Protein AF-A0AA35TD10-F1 (afdb_monomer)

Structure (mmCIF, N/CA/C/O backbone):
data_AF-A0AA35TD10-F1
#
_entry.id   AF-A0AA35TD10-F1
#
loop_
_atom_site.group_PDB
_atom_site.id
_atom_site.type_symbol
_atom_site.label_atom_id
_atom_site.label_alt_id
_atom_site.label_comp_id
_atom_site.label_asym_id
_atom_site.label_entity_id
_atom_site.label_seq_id
_atom_site.pdbx_PDB_ins_code
_atom_site.Cartn_x
_atom_site.Cartn_y
_atom_site.Cartn_z
_atom_site.occupancy
_atom_site.B_iso_or_equiv
_atom_site.auth_seq_id
_atom_site.auth_comp_id
_atom_site.auth_asym_id
_atom_site.auth_atom_id
_atom_site.pdbx_PDB_model_num
ATOM 1 N N . MET A 1 1 ? -29.498 -46.606 -16.567 1.00 40.66 1 MET A N 1
ATOM 2 C CA . MET A 1 1 ? -28.210 -46.171 -17.141 1.00 40.66 1 MET A CA 1
ATOM 3 C C . MET A 1 1 ? -27.546 -45.311 -16.083 1.00 40.66 1 MET A C 1
ATOM 5 O O . MET A 1 1 ? -28.081 -44.257 -15.775 1.00 40.66 1 MET A O 1
ATOM 9 N N . ALA A 1 2 ? -26.520 -45.832 -15.409 1.00 43.84 2 ALA A N 1
ATOM 10 C CA . ALA A 1 2 ? -25.786 -45.079 -14.397 1.00 43.84 2 ALA A CA 1
ATOM 11 C C . ALA A 1 2 ? -24.766 -44.193 -15.118 1.00 43.84 2 ALA A C 1
ATOM 13 O O . ALA A 1 2 ? -23.972 -44.709 -15.904 1.00 43.8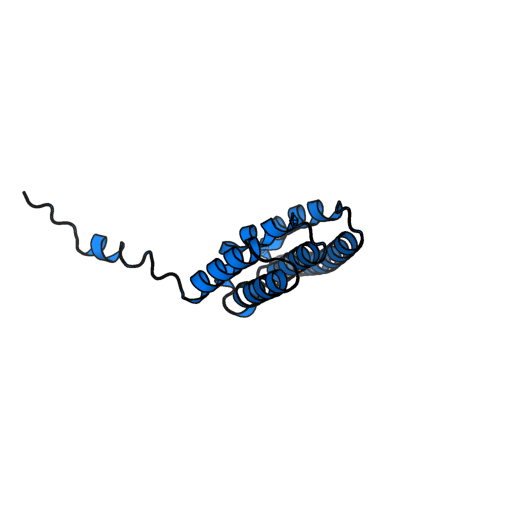4 2 ALA A O 1
ATOM 14 N N . ASN A 1 3 ? -24.824 -42.881 -14.892 1.00 47.09 3 ASN A N 1
ATOM 15 C CA . ASN A 1 3 ? -23.811 -41.959 -15.389 1.00 47.09 3 ASN A CA 1
ATOM 16 C C . ASN A 1 3 ? -22.500 -42.255 -14.660 1.00 47.09 3 ASN A C 1
ATOM 18 O O . ASN A 1 3 ? -22.377 -42.011 -13.461 1.00 47.09 3 ASN A O 1
ATOM 22 N N . PHE A 1 4 ? -21.550 -42.830 -15.389 1.00 57.06 4 PHE A N 1
ATOM 23 C CA . PHE A 1 4 ? -20.179 -43.003 -14.941 1.00 57.06 4 PHE A CA 1
ATOM 24 C C . PHE A 1 4 ? -19.479 -41.653 -15.106 1.00 57.06 4 PHE A C 1
ATOM 26 O O . PHE A 1 4 ? -19.061 -41.300 -16.206 1.00 57.06 4 PHE A O 1
ATOM 33 N N . VAL A 1 5 ? -19.445 -40.870 -14.029 1.00 61.25 5 VAL A N 1
ATOM 34 C CA . VAL A 1 5 ? -18.632 -39.653 -13.959 1.00 61.25 5 VAL A CA 1
ATOM 35 C C . VAL A 1 5 ? -17.167 -40.100 -13.830 1.00 61.25 5 VAL A C 1
ATOM 37 O O . VAL A 1 5 ? -16.871 -40.887 -12.926 1.00 61.25 5 VAL A O 1
ATOM 40 N N . PRO A 1 6 ? -16.260 -39.694 -14.736 1.00 63.25 6 PRO A N 1
ATOM 41 C CA . PRO A 1 6 ? -14.850 -40.071 -14.679 1.00 63.25 6 PRO A CA 1
ATOM 42 C C . PRO A 1 6 ? -14.193 -39.590 -13.377 1.00 63.25 6 PRO A C 1
ATOM 44 O O . PRO A 1 6 ? -14.401 -38.452 -12.965 1.00 63.25 6 PRO A O 1
ATOM 47 N N . LEU A 1 7 ? -13.340 -40.421 -12.760 1.00 57.03 7 LEU A N 1
ATOM 48 C CA . LEU A 1 7 ? -12.577 -40.052 -11.551 1.00 57.03 7 LEU A CA 1
ATOM 49 C C . LEU A 1 7 ? -11.735 -38.770 -11.717 1.00 57.03 7 LEU A C 1
ATOM 51 O O . LEU A 1 7 ? -11.409 -38.132 -10.722 1.00 57.03 7 LEU A O 1
ATOM 55 N N . SER A 1 8 ? -11.414 -38.372 -12.950 1.00 57.66 8 SER A N 1
ATOM 56 C CA . SER A 1 8 ? -10.705 -37.124 -13.244 1.00 57.66 8 SER A CA 1
ATOM 57 C C . SER A 1 8 ? -11.524 -35.872 -12.911 1.00 57.66 8 SER A C 1
ATOM 59 O O . SER A 1 8 ? -10.957 -34.901 -12.429 1.00 57.66 8 SER A O 1
ATOM 61 N N . GLU A 1 9 ? -12.853 -35.902 -13.068 1.00 53.97 9 GLU A N 1
ATOM 62 C CA . GLU A 1 9 ? -13.727 -34.768 -12.710 1.00 53.97 9 GLU A CA 1
ATOM 63 C C . GLU A 1 9 ? -13.999 -34.693 -11.198 1.00 53.97 9 GLU A C 1
ATOM 65 O O . GLU A 1 9 ? -14.377 -33.644 -10.684 1.00 53.97 9 GLU A O 1
ATOM 70 N N . GLN A 1 10 ? -13.786 -35.790 -10.463 1.00 51.06 10 GLN A N 1
ATOM 71 C CA . GLN A 1 10 ? -13.849 -35.789 -8.997 1.00 51.06 10 GLN A CA 1
ATOM 72 C C . GLN A 1 10 ? -12.541 -35.301 -8.356 1.00 51.06 10 GLN A C 1
ATOM 74 O O . GLN A 1 10 ? -12.580 -34.811 -7.234 1.00 51.06 10 GLN A O 1
ATOM 79 N N . GLN A 1 11 ? -11.405 -35.390 -9.058 1.00 44.47 11 GLN A N 1
ATOM 80 C CA . GLN A 1 11 ? -10.122 -34.860 -8.578 1.00 44.47 11 GLN A CA 1
ATOM 81 C C . GLN A 1 11 ? -9.932 -33.366 -8.875 1.00 44.47 11 GLN A C 1
ATOM 83 O O . GLN A 1 11 ? -9.282 -32.687 -8.090 1.00 44.47 11 GLN A O 1
ATOM 88 N N . GLU A 1 12 ? -10.539 -32.820 -9.934 1.00 43.84 12 GLU A N 1
ATOM 89 C CA . GLU A 1 12 ? -10.448 -31.379 -10.237 1.00 43.84 12 GLU A CA 1
ATOM 90 C C . GLU A 1 12 ? -11.314 -30.497 -9.314 1.00 43.84 12 GLU A C 1
ATOM 92 O O . GLU A 1 12 ? -11.058 -29.302 -9.182 1.00 43.84 12 GLU A O 1
ATOM 97 N N . ALA A 1 13 ? -12.318 -31.065 -8.636 1.00 42.56 13 ALA A N 1
ATOM 98 C CA . ALA A 1 13 ? -13.193 -30.316 -7.729 1.00 42.56 13 ALA A CA 1
ATOM 99 C C . ALA A 1 13 ? -12.637 -30.162 -6.297 1.00 42.56 13 ALA A C 1
ATOM 101 O O . ALA A 1 13 ? -13.068 -29.257 -5.585 1.00 42.56 13 ALA A O 1
ATOM 102 N N . ASP A 1 14 ? -11.686 -31.007 -5.880 1.00 38.50 14 ASP A N 1
ATOM 103 C CA . ASP A 1 14 ? -11.136 -31.008 -4.511 1.00 38.50 14 ASP A CA 1
ATOM 104 C C . ASP A 1 14 ? -9.855 -30.158 -4.361 1.00 38.50 14 ASP A C 1
ATOM 106 O O . ASP A 1 14 ? -9.494 -29.778 -3.249 1.00 38.50 14 ASP A O 1
ATOM 110 N N . GLU A 1 15 ? -9.194 -29.770 -5.459 1.00 40.03 15 GLU A N 1
ATOM 111 C CA . GLU A 1 15 ? -8.041 -28.847 -5.426 1.00 40.03 15 GLU A CA 1
ATOM 112 C C . GLU A 1 15 ? -8.442 -27.358 -5.374 1.00 40.03 15 GLU A C 1
ATOM 114 O O . GLU A 1 15 ? -7.602 -26.488 -5.143 1.00 40.03 15 GLU A O 1
ATOM 119 N N . ALA A 1 16 ? -9.728 -27.033 -5.535 1.00 45.28 16 ALA A N 1
ATOM 120 C CA . ALA A 1 16 ? -10.194 -25.652 -5.683 1.00 45.28 16 ALA A CA 1
ATOM 121 C C . ALA A 1 16 ? -10.366 -24.862 -4.367 1.00 45.28 16 ALA A C 1
ATOM 123 O O . ALA A 1 16 ? -10.688 -23.675 -4.422 1.00 45.28 16 ALA A O 1
ATOM 124 N N . THR A 1 17 ? -10.148 -25.452 -3.183 1.00 44.38 17 THR A N 1
ATOM 125 C CA . THR A 1 17 ? -10.391 -24.740 -1.906 1.00 44.38 17 THR A CA 1
ATOM 126 C C . THR A 1 17 ? -9.468 -25.101 -0.739 1.00 44.38 17 THR A C 1
ATOM 128 O O . THR A 1 17 ? -9.843 -24.894 0.413 1.00 44.38 17 THR A O 1
ATOM 131 N N . GLU A 1 18 ? -8.226 -25.532 -0.963 1.00 44.50 18 GLU A N 1
ATOM 132 C CA . GLU A 1 18 ? -7.210 -25.401 0.095 1.00 44.50 18 GLU A CA 1
ATOM 133 C C . GLU A 1 18 ? -6.533 -24.031 -0.037 1.00 44.50 18 GLU A C 1
ATOM 135 O O . GLU A 1 18 ? -5.390 -23.892 -0.469 1.00 44.50 18 GLU A O 1
ATOM 140 N N . SER A 1 19 ? -7.275 -22.958 0.274 1.00 56.88 19 SER A N 1
ATOM 141 C CA . SER A 1 19 ? -6.677 -21.621 0.286 1.00 56.88 19 SER A CA 1
ATOM 142 C C . SER A 1 19 ? -5.534 -21.634 1.303 1.00 56.88 19 SER A C 1
ATOM 144 O O . SER A 1 19 ? -5.785 -21.904 2.484 1.00 56.88 19 SER A O 1
ATOM 146 N N . LYS A 1 20 ? -4.303 -21.343 0.860 1.00 76.75 20 LYS A N 1
ATOM 147 C CA . LYS A 1 20 ? -3.109 -21.302 1.717 1.00 76.75 20 LYS A CA 1
ATOM 148 C C . LYS A 1 20 ? -3.439 -20.597 3.048 1.00 76.75 20 LYS A C 1
ATOM 150 O O . LYS A 1 20 ? -4.121 -19.565 3.036 1.00 76.75 20 LYS A O 1
ATOM 155 N N . PRO A 1 21 ? -2.927 -21.069 4.199 1.00 89.69 21 PRO A N 1
ATOM 156 C CA . PRO A 1 21 ? -3.227 -20.467 5.505 1.00 89.69 21 PRO A CA 1
ATOM 157 C C . PRO A 1 21 ? -2.886 -18.967 5.558 1.00 89.69 21 PRO A C 1
ATOM 159 O O . PRO A 1 21 ? -3.539 -18.195 6.261 1.00 89.69 21 PRO A O 1
ATOM 162 N N . THR A 1 22 ? -1.899 -18.530 4.768 1.00 92.38 22 THR A N 1
ATOM 163 C CA . THR A 1 22 ? -1.540 -17.117 4.591 1.00 92.38 22 THR A CA 1
ATOM 164 C C . THR A 1 22 ? -2.667 -16.302 3.947 1.00 92.38 22 THR A C 1
ATOM 166 O O . THR A 1 22 ? -2.988 -15.228 4.450 1.00 92.38 22 THR A O 1
ATOM 169 N N . THR A 1 23 ? -3.318 -16.814 2.899 1.00 95.50 23 THR A N 1
ATOM 170 C CA . THR A 1 23 ? -4.434 -16.153 2.201 1.00 95.50 23 THR A CA 1
ATOM 171 C C . THR A 1 23 ? -5.605 -15.905 3.150 1.00 95.50 23 THR A C 1
ATOM 173 O O . THR A 1 23 ? -6.086 -14.778 3.262 1.00 95.50 23 THR A O 1
ATOM 176 N N . GLN A 1 24 ? -6.011 -16.924 3.918 1.00 95.31 24 GLN A N 1
ATOM 177 C CA . GLN A 1 24 ? -7.071 -16.778 4.926 1.00 95.31 24 GLN A CA 1
ATOM 178 C C . GLN A 1 24 ? -6.700 -15.741 5.985 1.00 95.31 24 GLN A C 1
ATOM 180 O O . GLN A 1 24 ? -7.542 -14.948 6.417 1.00 95.31 24 GLN A O 1
ATOM 185 N N . LYS A 1 25 ? -5.424 -15.713 6.390 1.00 96.62 25 LYS A N 1
ATOM 186 C CA . LYS A 1 25 ? -4.946 -14.740 7.366 1.00 96.62 25 LYS A CA 1
ATOM 187 C C . LYS A 1 25 ? -5.035 -13.312 6.828 1.00 96.62 25 LYS A C 1
ATOM 189 O O . LYS A 1 25 ? -5.531 -12.452 7.555 1.00 96.62 25 LYS A O 1
ATOM 194 N N . VAL A 1 26 ? -4.631 -13.064 5.581 1.00 97.25 26 VAL A N 1
ATOM 195 C CA . VAL A 1 26 ? -4.757 -11.744 4.936 1.00 97.25 26 VAL A CA 1
ATOM 196 C C . VAL A 1 26 ? -6.220 -11.299 4.883 1.00 97.25 26 VAL A C 1
ATOM 198 O O . VAL A 1 26 ? -6.530 -10.198 5.333 1.00 97.25 26 VAL A O 1
ATOM 201 N N . ILE A 1 27 ? -7.130 -12.180 4.454 1.00 97.25 27 ILE A N 1
ATOM 202 C CA . ILE A 1 27 ? -8.576 -11.898 4.416 1.00 97.25 27 ILE A CA 1
ATOM 203 C C . ILE A 1 27 ? -9.100 -11.525 5.808 1.00 97.25 27 ILE A C 1
ATOM 205 O O . ILE A 1 27 ? -9.804 -10.528 5.964 1.00 97.25 27 ILE A O 1
ATOM 209 N N . SER A 1 28 ? -8.737 -12.296 6.840 1.00 97.31 28 SER A N 1
ATOM 210 C CA . SER A 1 28 ? -9.179 -12.017 8.212 1.00 97.31 28 SER A CA 1
ATOM 211 C C . SER A 1 28 ? -8.714 -10.645 8.708 1.00 97.31 28 SER A C 1
ATOM 213 O O . SER A 1 28 ? -9.506 -9.914 9.297 1.00 97.31 28 SER A O 1
ATOM 215 N N . LEU A 1 29 ? -7.466 -10.267 8.409 1.00 97.88 29 LEU A N 1
ATOM 216 C CA . LEU A 1 29 ? -6.884 -8.990 8.818 1.00 97.88 29 LEU A CA 1
ATOM 217 C C . LEU A 1 29 ? -7.506 -7.809 8.070 1.00 97.88 29 LEU A C 1
ATOM 219 O O . LEU A 1 29 ? -7.737 -6.765 8.674 1.00 97.88 29 LEU A O 1
ATOM 223 N N . LEU A 1 30 ? -7.794 -7.958 6.774 1.00 97.69 30 LEU A N 1
ATOM 224 C CA . LEU A 1 30 ? -8.471 -6.924 5.988 1.00 97.69 30 LEU A CA 1
ATOM 225 C C . LEU A 1 30 ? -9.893 -6.684 6.503 1.00 97.69 30 LEU A C 1
ATOM 227 O O . LEU A 1 30 ? -10.286 -5.535 6.700 1.00 97.69 30 LEU A O 1
ATOM 231 N N . ASN A 1 31 ? -10.632 -7.754 6.800 1.00 97.06 31 ASN A N 1
ATOM 232 C CA . ASN A 1 31 ? -11.964 -7.655 7.395 1.00 97.06 31 ASN A CA 1
ATOM 233 C C . ASN A 1 31 ? -11.920 -7.005 8.786 1.00 97.06 31 ASN A C 1
ATOM 235 O O . ASN A 1 31 ? -12.736 -6.138 9.090 1.00 97.06 31 ASN A O 1
ATOM 239 N N . GLU A 1 32 ? -10.943 -7.372 9.619 1.00 96.75 32 GLU A N 1
ATOM 240 C CA . GLU A 1 32 ? -10.727 -6.742 10.924 1.00 96.75 32 GLU A CA 1
ATOM 241 C C . GLU A 1 32 ? -10.392 -5.247 10.779 1.00 96.75 32 GLU A C 1
ATOM 243 O O . GLU A 1 32 ? -10.979 -4.409 11.464 1.00 96.75 32 GLU A O 1
ATOM 248 N N . ALA A 1 33 ? -9.535 -4.882 9.821 1.00 96.94 33 ALA A N 1
ATOM 249 C CA . ALA A 1 33 ? -9.165 -3.496 9.541 1.00 96.94 33 ALA A CA 1
ATOM 250 C C . ALA A 1 33 ? -10.347 -2.628 9.072 1.00 96.94 33 ALA A C 1
ATOM 252 O O 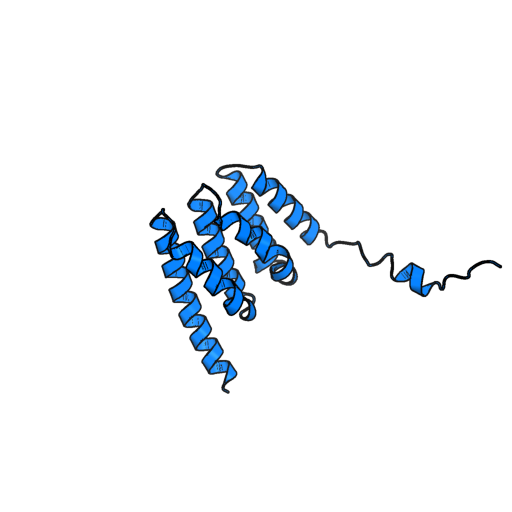. ALA A 1 33 ? -10.355 -1.423 9.328 1.00 96.94 33 ALA A O 1
ATOM 253 N N . GLN A 1 34 ? -11.351 -3.205 8.406 1.00 95.19 34 GLN A N 1
ATOM 254 C CA . GLN A 1 34 ? -12.573 -2.480 8.031 1.00 95.19 34 GLN A CA 1
ATOM 255 C C . GLN A 1 34 ? -13.428 -2.114 9.256 1.00 95.19 34 GLN A C 1
ATOM 257 O O . GLN A 1 34 ? -14.056 -1.055 9.276 1.00 95.19 34 GLN A O 1
ATOM 262 N N . LEU A 1 35 ? -13.431 -2.963 10.288 1.00 93.81 35 LEU A N 1
ATOM 263 C CA . LEU A 1 35 ? -14.252 -2.796 11.493 1.00 93.81 35 LEU A CA 1
ATOM 264 C C . LEU A 1 35 ? -13.552 -1.984 12.590 1.00 93.81 35 LEU A C 1
ATOM 266 O O . LEU A 1 35 ? -14.204 -1.277 13.360 1.00 93.81 35 LEU A O 1
ATOM 270 N N . GLU A 1 36 ? -12.229 -2.087 12.677 1.00 93.44 36 GLU A N 1
ATOM 271 C CA . GLU A 1 36 ? -11.434 -1.444 13.718 1.00 93.44 36 GLU A CA 1
ATOM 272 C C . GLU A 1 36 ? -11.154 0.042 13.432 1.00 93.44 36 GLU A C 1
ATOM 274 O O . GLU A 1 36 ? -11.320 0.555 12.325 1.00 93.44 36 GLU A O 1
ATOM 279 N N . GLN A 1 37 ? -10.703 0.775 14.454 1.00 89.69 37 GLN A N 1
ATOM 280 C CA . GLN A 1 37 ? -10.336 2.193 14.339 1.00 89.69 37 GLN A CA 1
ATOM 281 C C . GLN A 1 37 ? -8.970 2.484 14.966 1.00 89.69 37 GLN A C 1
ATOM 283 O O . GLN A 1 37 ? -8.466 1.739 15.809 1.00 89.69 37 GLN A O 1
ATOM 288 N N . ARG A 1 38 ? -8.390 3.636 14.603 1.00 88.81 38 ARG A N 1
ATOM 289 C CA . ARG A 1 38 ? -7.129 4.151 15.164 1.00 88.81 38 ARG A CA 1
ATOM 290 C C . ARG A 1 38 ? -5.980 3.141 15.006 1.00 88.81 38 ARG A C 1
ATOM 292 O O . ARG A 1 38 ? -5.725 2.690 13.895 1.00 88.81 38 ARG A O 1
ATOM 299 N N . GLN A 1 39 ? -5.275 2.823 16.092 1.00 93.69 39 GLN A N 1
ATOM 300 C CA . GLN A 1 39 ? -4.030 2.056 16.053 1.00 93.69 39 GLN A CA 1
ATOM 301 C C . GLN A 1 39 ? -4.235 0.616 15.579 1.00 93.69 39 GLN A C 1
ATOM 303 O O . GLN A 1 39 ? -3.485 0.155 14.733 1.00 93.69 39 GLN A O 1
ATOM 308 N N . LYS A 1 40 ? -5.294 -0.062 16.031 1.00 95.25 40 LYS A N 1
ATOM 309 C CA . LYS A 1 40 ? -5.548 -1.456 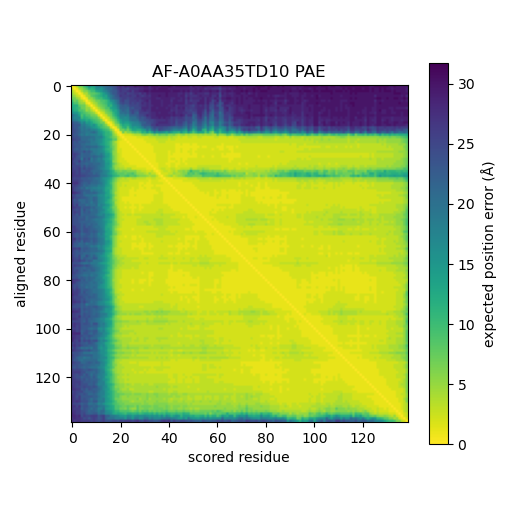15.642 1.00 95.25 40 LYS A CA 1
ATOM 310 C C . LYS A 1 40 ? -5.744 -1.631 14.137 1.00 95.25 40 LYS A C 1
ATOM 312 O O . LYS A 1 40 ? -5.228 -2.584 13.563 1.00 95.25 40 LYS A O 1
ATOM 317 N N . LYS A 1 41 ? -6.444 -0.688 13.489 1.00 97.19 41 LYS A N 1
ATOM 318 C CA . LYS A 1 41 ? -6.578 -0.668 12.024 1.00 97.19 41 LYS A CA 1
ATOM 319 C C . LYS A 1 41 ? -5.201 -0.606 11.363 1.00 97.19 41 LYS A C 1
ATOM 321 O O . LYS A 1 41 ? -4.920 -1.391 10.465 1.00 97.19 41 LYS A O 1
ATOM 326 N N . MET A 1 42 ? -4.335 0.290 11.839 1.00 98.06 42 MET A N 1
ATOM 327 C CA . MET A 1 42 ? -2.965 0.403 11.333 1.00 98.06 42 MET A CA 1
ATOM 328 C C . MET A 1 42 ? -2.178 -0.891 11.550 1.00 98.06 42 MET A C 1
ATOM 330 O O . MET A 1 42 ? -1.522 -1.352 10.623 1.00 98.06 42 MET A O 1
ATOM 334 N N . ASP A 1 43 ? -2.278 -1.507 12.728 1.00 97.94 43 ASP A N 1
ATOM 335 C CA . ASP A 1 43 ? -1.577 -2.756 13.043 1.00 97.94 43 ASP A CA 1
ATOM 336 C C . ASP A 1 43 ? -2.011 -3.900 12.111 1.00 97.94 43 ASP A C 1
ATOM 338 O O . ASP A 1 43 ? -1.169 -4.671 11.645 1.00 97.94 43 ASP A O 1
ATOM 342 N N . CYS A 1 44 ? -3.306 -3.985 11.784 1.00 98.06 44 CYS A N 1
ATOM 343 C CA . CYS A 1 44 ? -3.827 -4.948 10.812 1.00 98.06 44 CYS A CA 1
ATOM 344 C C . CYS A 1 44 ? -3.273 -4.681 9.408 1.00 98.06 44 CYS 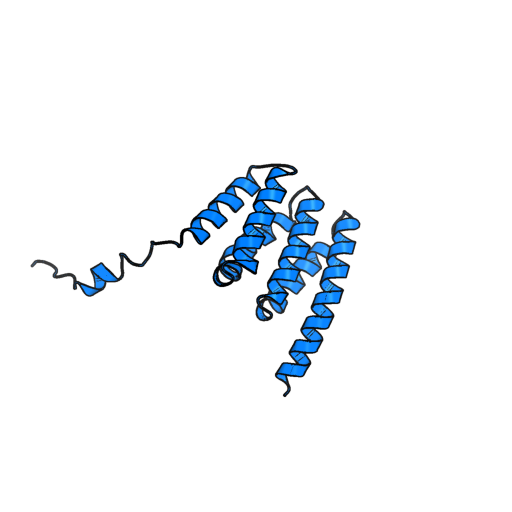A C 1
ATOM 346 O O . CYS A 1 44 ? -2.771 -5.595 8.758 1.00 98.06 44 CYS A O 1
ATOM 348 N N . LEU A 1 45 ? -3.308 -3.425 8.954 1.00 98.25 45 LEU A N 1
ATOM 349 C CA . LEU A 1 45 ? -2.811 -3.030 7.635 1.00 98.25 45 LEU A CA 1
ATOM 350 C C . LEU A 1 45 ? -1.301 -3.275 7.480 1.00 98.25 45 LEU A C 1
ATOM 352 O O . LEU A 1 45 ? -0.859 -3.778 6.448 1.00 98.25 45 LEU A O 1
ATOM 356 N N . TYR A 1 46 ? -0.501 -2.997 8.513 1.00 98.19 46 TYR A N 1
ATOM 357 C CA . TYR A 1 46 ? 0.928 -3.315 8.504 1.00 98.19 46 TYR A CA 1
ATOM 358 C C . TYR A 1 46 ? 1.192 -4.823 8.471 1.00 98.19 46 TYR A C 1
ATOM 360 O O . TYR A 1 46 ? 2.103 -5.253 7.766 1.00 98.19 46 TYR A O 1
ATOM 368 N N . GLN A 1 47 ? 0.388 -5.633 9.168 1.00 97.94 47 GLN A N 1
ATOM 369 C CA . GLN A 1 47 ? 0.483 -7.092 9.066 1.00 97.94 47 GLN A CA 1
ATOM 370 C C . GLN A 1 47 ? 0.105 -7.594 7.671 1.00 97.94 47 GLN A C 1
ATOM 372 O O . GLN A 1 47 ? 0.801 -8.452 7.137 1.00 97.94 47 GLN A O 1
ATOM 377 N N . VAL A 1 48 ? -0.948 -7.046 7.053 1.00 98.25 48 VAL A N 1
ATOM 378 C CA . VAL A 1 48 ? -1.307 -7.374 5.664 1.00 98.25 48 VAL A CA 1
ATOM 379 C C . VAL A 1 48 ? -0.141 -7.062 4.737 1.00 98.25 48 VAL A C 1
ATOM 381 O O . VAL A 1 48 ? 0.281 -7.940 3.991 1.00 98.25 48 VAL A O 1
ATOM 384 N N . LYS A 1 49 ? 0.433 -5.856 4.839 1.00 97.94 49 LYS A N 1
ATOM 385 C CA . LYS A 1 49 ? 1.610 -5.467 4.057 1.00 97.94 49 LYS A CA 1
ATOM 386 C C . LYS A 1 49 ? 2.753 -6.467 4.220 1.00 97.94 49 LYS A C 1
ATOM 388 O O . LYS A 1 49 ? 3.310 -6.898 3.222 1.00 97.94 49 LYS A O 1
ATOM 393 N N . GLU A 1 50 ? 3.102 -6.834 5.450 1.00 97.50 50 GLU A N 1
ATOM 394 C CA . GLU A 1 50 ? 4.180 -7.794 5.707 1.00 97.50 50 GLU A CA 1
ATOM 395 C C . GLU A 1 50 ? 3.922 -9.137 5.008 1.00 97.50 50 GLU A C 1
ATOM 397 O O . GLU A 1 50 ? 4.819 -9.708 4.388 1.00 97.50 50 GLU A O 1
ATOM 402 N N . LEU A 1 51 ? 2.679 -9.623 5.052 1.00 96.94 51 LEU A N 1
ATOM 403 C CA . LEU A 1 51 ? 2.307 -10.884 4.421 1.00 96.94 51 LEU A CA 1
ATOM 404 C C . LEU A 1 51 ? 2.380 -10.817 2.891 1.00 96.94 51 LEU A C 1
ATOM 406 O O . LEU A 1 51 ? 2.965 -11.718 2.299 1.00 96.94 51 LEU A O 1
ATOM 410 N N . VAL A 1 52 ? 1.828 -9.772 2.266 1.00 96.94 52 VAL A N 1
ATOM 411 C CA . VAL A 1 52 ? 1.692 -9.697 0.797 1.00 96.94 52 VAL A CA 1
ATOM 412 C C . VAL A 1 52 ? 2.892 -9.072 0.083 1.00 96.94 52 VAL A C 1
ATOM 414 O O . VAL A 1 52 ? 3.022 -9.236 -1.119 1.00 96.94 52 VAL A O 1
ATOM 417 N N . ILE A 1 53 ? 3.766 -8.344 0.788 1.00 96.38 53 ILE A N 1
ATOM 418 C CA . ILE A 1 53 ? 4.972 -7.730 0.201 1.00 96.38 53 ILE A CA 1
ATOM 419 C C . ILE A 1 53 ? 6.223 -8.554 0.506 1.00 96.38 53 ILE A C 1
ATOM 421 O O . ILE A 1 53 ? 7.060 -8.726 -0.376 1.00 96.38 53 ILE A O 1
ATOM 425 N N . ASN A 1 54 ? 6.368 -9.046 1.743 1.00 93.94 54 ASN A N 1
ATOM 426 C CA . ASN A 1 54 ? 7.621 -9.652 2.203 1.00 93.94 54 ASN A CA 1
ATOM 427 C C . ASN A 1 54 ? 7.546 -11.179 2.311 1.00 93.94 54 ASN A C 1
ATOM 429 O O . ASN A 1 54 ? 8.525 -11.857 2.005 1.00 93.94 54 ASN A O 1
ATOM 433 N N . LYS A 1 55 ? 6.417 -11.733 2.775 1.00 94.62 55 LYS A N 1
ATOM 434 C CA . LYS A 1 55 ? 6.313 -13.169 3.077 1.00 94.62 55 LYS A CA 1
ATOM 435 C C . LYS A 1 55 ? 5.861 -14.021 1.891 1.00 94.62 55 LYS A C 1
ATOM 437 O O . LYS A 1 55 ? 6.455 -15.066 1.652 1.00 94.62 55 LYS A O 1
ATOM 442 N N . ASP A 1 56 ? 4.790 -13.618 1.214 1.00 94.56 56 ASP A N 1
ATOM 443 C CA . ASP A 1 56 ? 4.184 -14.346 0.093 1.00 94.56 56 ASP A CA 1
ATOM 444 C C . ASP A 1 56 ? 3.766 -13.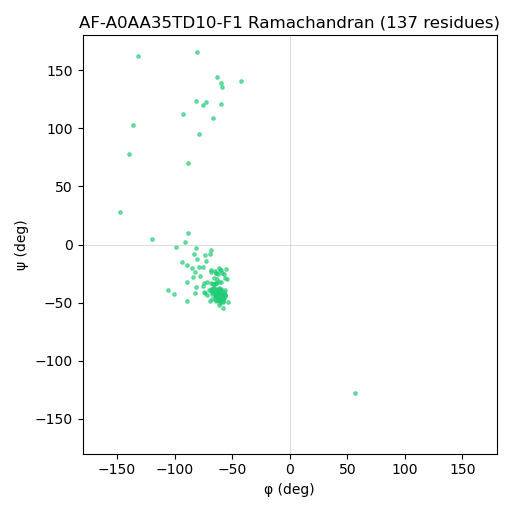341 -1.003 1.00 94.56 56 ASP A C 1
ATOM 446 O O . ASP A 1 56 ? 2.593 -12.959 -1.075 1.00 94.56 56 ASP A O 1
ATOM 450 N N . PRO A 1 57 ? 4.732 -12.846 -1.811 1.00 94.38 57 PRO A N 1
ATOM 451 C CA . PRO A 1 57 ? 4.493 -11.822 -2.834 1.00 94.38 57 PRO A CA 1
ATOM 452 C C . PRO A 1 57 ? 3.480 -12.217 -3.911 1.00 94.38 57 PRO A C 1
ATOM 454 O O . PRO A 1 57 ? 2.863 -11.339 -4.508 1.00 94.38 57 PRO A O 1
ATOM 457 N N . ASP A 1 58 ? 3.251 -13.516 -4.121 1.00 95.00 58 ASP A N 1
ATOM 458 C CA . ASP A 1 58 ? 2.247 -14.027 -5.064 1.00 95.00 58 ASP A CA 1
ATOM 459 C C . ASP A 1 58 ? 0.824 -13.560 -4.704 1.00 95.00 58 ASP A C 1
ATOM 461 O O . ASP A 1 58 ? -0.069 -13.525 -5.549 1.00 95.00 58 ASP A O 1
ATOM 465 N N . LEU A 1 59 ? 0.598 -13.185 -3.439 1.00 95.31 59 LEU A N 1
ATOM 466 C CA . LEU A 1 59 ? -0.680 -12.667 -2.959 1.00 95.31 59 LEU A CA 1
ATOM 467 C C . LEU A 1 59 ? -0.892 -11.182 -3.284 1.00 95.31 59 LEU A C 1
ATOM 469 O O . LEU A 1 59 ? -2.009 -10.692 -3.127 1.00 95.31 59 LEU A O 1
ATOM 473 N N . LEU A 1 60 ? 0.144 -10.451 -3.707 1.00 96.69 60 LEU A N 1
ATOM 474 C CA . LEU A 1 60 ? 0.088 -8.999 -3.873 1.00 96.69 60 LEU A CA 1
ATOM 475 C C . LEU A 1 60 ? -1.010 -8.560 -4.844 1.00 96.69 60 LEU A C 1
ATOM 477 O O . LEU A 1 60 ? -1.861 -7.760 -4.463 1.00 96.69 60 LEU A O 1
ATOM 481 N N . ASP A 1 61 ? -1.019 -9.093 -6.067 1.00 95.44 61 ASP A N 1
ATOM 482 C CA . ASP A 1 61 ? -2.003 -8.696 -7.084 1.00 95.44 61 ASP A CA 1
ATOM 483 C C . ASP A 1 61 ? -3.436 -9.062 -6.665 1.00 95.44 61 ASP A C 1
ATOM 485 O O . ASP A 1 61 ? -4.370 -8.300 -6.907 1.00 95.44 61 ASP A O 1
ATOM 489 N N . SER A 1 62 ? -3.590 -10.174 -5.933 1.00 95.94 62 SER A N 1
ATOM 490 C CA . SER A 1 62 ? -4.887 -10.653 -5.435 1.00 95.94 62 SER A CA 1
ATOM 491 C C . SER A 1 62 ? -5.504 -9.769 -4.352 1.00 95.94 62 SER A C 1
ATOM 493 O O . SER A 1 62 ? -6.711 -9.839 -4.165 1.00 95.94 62 SER A O 1
ATOM 495 N N . PHE A 1 63 ? -4.700 -8.990 -3.620 1.00 97.19 63 PHE A N 1
ATOM 496 C CA . PHE A 1 63 ? -5.169 -8.153 -2.505 1.00 97.19 63 PHE A CA 1
ATOM 497 C C . PHE A 1 63 ? -4.905 -6.655 -2.701 1.00 97.19 63 PHE A C 1
ATOM 499 O O . PHE A 1 63 ? -5.114 -5.849 -1.786 1.00 97.19 63 PHE A O 1
ATOM 506 N N . LEU A 1 64 ? -4.386 -6.263 -3.867 1.00 96.69 64 LEU A N 1
ATOM 507 C CA . LEU A 1 64 ? -3.984 -4.887 -4.141 1.00 96.69 64 LEU A CA 1
ATOM 508 C C . LEU A 1 64 ? -5.176 -3.927 -4.040 1.00 96.69 64 LEU A C 1
ATOM 510 O O . LEU A 1 64 ? -5.066 -2.884 -3.391 1.00 96.69 64 LEU A O 1
ATOM 514 N N . ASP A 1 65 ? -6.314 -4.280 -4.639 1.00 96.62 65 ASP A N 1
ATOM 515 C CA . ASP A 1 65 ? -7.504 -3.424 -4.650 1.00 96.62 65 ASP A CA 1
ATOM 516 C C . ASP A 1 65 ? -8.114 -3.269 -3.256 1.00 96.62 65 ASP A C 1
ATOM 518 O O . ASP A 1 65 ? -8.517 -2.170 -2.871 1.00 96.62 65 ASP A O 1
ATOM 522 N N . GLU A 1 66 ? -8.126 -4.338 -2.464 1.00 97.81 66 GLU A N 1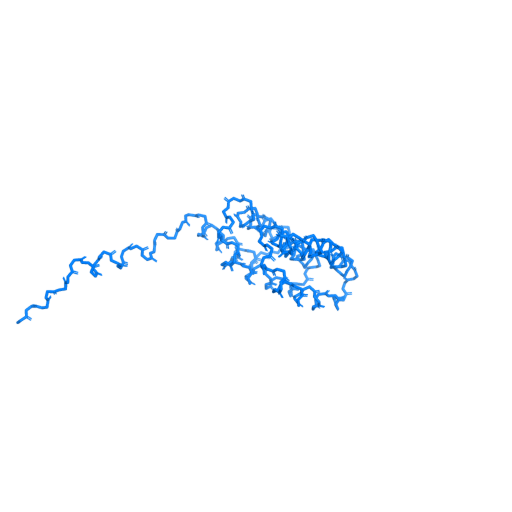
ATOM 523 C CA . GLU A 1 66 ? -8.638 -4.343 -1.098 1.00 97.81 66 GLU A CA 1
ATOM 524 C C . GLU A 1 66 ? -7.837 -3.405 -0.197 1.00 97.81 66 GLU A C 1
ATOM 526 O O . GLU A 1 66 ? -8.416 -2.709 0.641 1.00 97.81 66 GLU A O 1
ATOM 531 N N . VAL A 1 67 ? -6.513 -3.342 -0.373 1.00 97.75 67 VAL A N 1
ATOM 532 C CA . VAL A 1 67 ? -5.674 -2.387 0.360 1.00 97.75 67 VAL A CA 1
ATOM 533 C C . VAL A 1 67 ? -5.848 -0.968 -0.192 1.00 97.75 67 VAL A C 1
ATOM 535 O O . VAL A 1 67 ? -5.956 -0.021 0.591 1.00 97.75 67 VAL A O 1
ATOM 538 N N . ILE A 1 68 ? -5.928 -0.792 -1.518 1.00 97.44 68 ILE A N 1
ATOM 539 C CA . ILE A 1 68 ? -6.151 0.522 -2.148 1.00 97.44 68 ILE A CA 1
ATOM 540 C C . ILE A 1 68 ? -7.495 1.124 -1.732 1.00 97.44 68 ILE A C 1
ATOM 542 O O . ILE A 1 68 ? -7.582 2.340 -1.571 1.00 97.44 68 ILE A O 1
ATOM 546 N N . ALA A 1 69 ? -8.525 0.315 -1.473 1.00 97.25 69 ALA A N 1
ATOM 54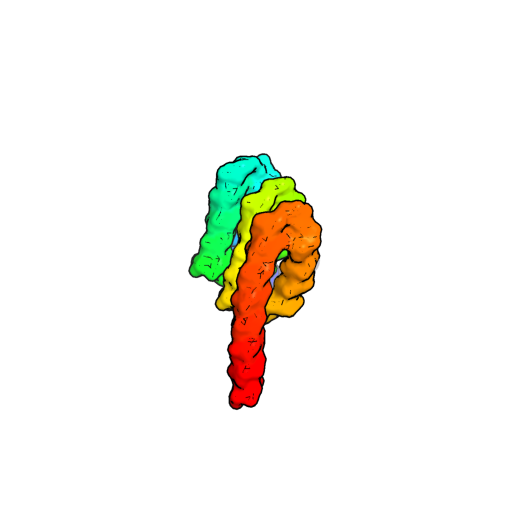7 C CA . ALA A 1 69 ? -9.829 0.791 -1.011 1.00 97.25 69 ALA A CA 1
ATOM 548 C C . ALA A 1 69 ? -9.738 1.672 0.254 1.00 97.25 69 ALA A C 1
ATOM 550 O O . ALA A 1 69 ? -10.511 2.621 0.411 1.00 97.25 69 ALA A O 1
ATOM 551 N N . PHE A 1 70 ? -8.737 1.450 1.116 1.00 97.94 70 PHE A N 1
ATOM 552 C CA . PHE A 1 70 ? -8.485 2.283 2.297 1.00 97.94 70 PHE A CA 1
ATOM 553 C C . PHE A 1 70 ? -7.993 3.706 1.965 1.00 97.94 70 PHE A C 1
ATOM 555 O O . PHE A 1 70 ? -7.874 4.536 2.869 1.00 97.94 70 PHE A O 1
ATOM 562 N N . GLN A 1 71 ? -7.750 4.054 0.695 1.00 97.06 71 GLN A N 1
ATOM 563 C CA . GLN A 1 71 ? -7.437 5.430 0.288 1.00 97.06 71 GLN A CA 1
ATOM 564 C C . GLN A 1 71 ? -8.572 6.416 0.599 1.00 97.06 71 GLN A C 1
ATOM 566 O O . GLN A 1 71 ? -8.335 7.617 0.666 1.00 97.06 71 GLN A O 1
ATOM 571 N N . GLN A 1 72 ? -9.800 5.926 0.792 1.00 95.69 72 GLN A N 1
ATOM 572 C CA . GLN A 1 72 ? -10.964 6.737 1.163 1.00 95.69 72 GLN A CA 1
ATOM 573 C C . GLN A 1 72 ? -11.163 6.845 2.686 1.00 95.69 72 GLN A C 1
ATOM 575 O O . GLN A 1 72 ? -12.126 7.463 3.139 1.00 95.69 72 GLN A O 1
ATOM 580 N N . ASP A 1 73 ? -10.274 6.256 3.495 1.00 97.19 73 ASP A N 1
ATOM 581 C CA . ASP A 1 73 ? -10.399 6.282 4.951 1.00 97.19 73 ASP A CA 1
ATOM 582 C C . ASP A 1 73 ? -10.303 7.717 5.495 1.00 97.19 73 ASP A C 1
ATOM 584 O O . ASP A 1 73 ? -9.544 8.558 5.006 1.00 97.19 73 ASP A O 1
ATOM 588 N N . THR A 1 74 ? -11.065 8.008 6.548 1.00 95.44 74 THR A N 1
ATOM 589 C CA . THR A 1 74 ? -11.090 9.337 7.176 1.00 95.44 74 THR A CA 1
ATOM 590 C C . THR A 1 74 ? -9.753 9.697 7.830 1.00 95.44 74 THR A C 1
ATOM 592 O O . THR A 1 74 ? -9.378 10.875 7.871 1.00 95.44 74 THR A O 1
ATOM 595 N N . SER A 1 75 ? -8.994 8.698 8.284 1.00 96.69 75 SER A N 1
ATOM 596 C CA . SER A 1 75 ? -7.691 8.869 8.915 1.00 96.69 75 SER A CA 1
ATOM 597 C C . SER A 1 75 ? -6.603 9.200 7.885 1.00 96.69 75 SER A C 1
ATOM 599 O O . SER A 1 75 ? -6.295 8.374 7.021 1.00 96.69 75 SER A O 1
ATOM 601 N N . PRO A 1 76 ? -5.924 10.358 7.997 1.00 97.25 76 PRO A N 1
ATOM 602 C CA . PRO A 1 76 ? -4.806 10.683 7.113 1.00 97.25 76 PRO A CA 1
ATOM 603 C C . PRO A 1 76 ? -3.619 9.724 7.290 1.00 97.25 76 PRO A C 1
ATOM 605 O O . PRO A 1 76 ? -2.841 9.545 6.359 1.00 97.25 76 PRO A O 1
ATOM 608 N N . GLU A 1 77 ? -3.473 9.082 8.454 1.00 97.69 77 GLU A N 1
ATOM 609 C CA . GLU A 1 77 ? -2.435 8.065 8.672 1.00 97.69 77 GLU A CA 1
ATOM 610 C C . GLU A 1 77 ? -2.683 6.812 7.828 1.00 97.69 77 GLU A C 1
ATOM 612 O O . GLU A 1 77 ? -1.751 6.305 7.205 1.00 97.69 77 GLU A O 1
ATOM 617 N N . VAL A 1 78 ? -3.942 6.370 7.729 1.00 98.19 78 VAL A N 1
ATOM 618 C CA . VAL A 1 78 ? -4.331 5.232 6.883 1.00 98.19 78 VAL A CA 1
ATOM 619 C C . VAL A 1 78 ? -4.089 5.572 5.416 1.00 98.19 78 VAL A C 1
ATOM 621 O O . VAL A 1 78 ? -3.444 4.810 4.704 1.00 98.19 78 VAL A O 1
ATOM 624 N N . ARG A 1 79 ? -4.498 6.764 4.967 1.00 98.38 79 ARG A N 1
ATOM 625 C CA . ARG A 1 79 ? -4.258 7.196 3.582 1.00 98.38 79 ARG A CA 1
ATOM 626 C C . ARG A 1 79 ? -2.766 7.304 3.252 1.00 98.38 79 ARG A C 1
ATOM 628 O O . ARG A 1 79 ? -2.335 6.838 2.202 1.00 98.38 79 ARG A O 1
ATOM 635 N N . LYS A 1 80 ? -1.938 7.829 4.165 1.00 98.50 80 LYS A N 1
ATOM 636 C CA . LYS A 1 80 ? -0.468 7.815 4.010 1.00 98.50 80 LYS A CA 1
ATOM 637 C C . LYS A 1 80 ? 0.099 6.397 3.943 1.00 98.50 80 LYS A C 1
ATOM 639 O O . LYS A 1 80 ? 1.044 6.170 3.185 1.00 98.50 80 LYS A O 1
ATOM 644 N N . PHE A 1 81 ? -0.450 5.465 4.720 1.00 98.56 81 PHE A N 1
ATOM 645 C CA . PHE A 1 81 ? -0.080 4.057 4.639 1.00 98.56 81 PHE A CA 1
ATOM 646 C C . PHE A 1 81 ? -0.399 3.480 3.257 1.00 98.56 81 PHE A C 1
ATOM 648 O O . PHE A 1 81 ? 0.477 2.855 2.673 1.00 98.56 81 PHE A O 1
ATOM 655 N N . VAL A 1 82 ? -1.581 3.746 2.692 1.00 98.50 82 VAL A N 1
ATOM 656 C CA . VAL A 1 82 ? -1.954 3.240 1.357 1.00 98.50 82 VAL A CA 1
ATOM 657 C C . VAL A 1 82 ? -0.993 3.751 0.280 1.00 98.50 82 VAL A C 1
ATOM 659 O O . VAL A 1 82 ? -0.524 2.975 -0.550 1.00 98.50 82 VAL A O 1
ATOM 662 N N . VAL A 1 83 ? -0.588 5.023 0.350 1.00 98.50 83 VAL A N 1
ATOM 663 C CA . VAL A 1 83 ? 0.454 5.581 -0.533 1.00 98.50 83 VAL A CA 1
ATOM 664 C C . VAL A 1 83 ? 1.781 4.835 -0.391 1.00 98.50 83 VAL A C 1
ATOM 666 O O . VAL A 1 83 ? 2.442 4.535 -1.385 1.00 98.50 83 VAL A O 1
ATOM 669 N N . GLN A 1 84 ? 2.195 4.537 0.844 1.00 98.25 84 GLN A N 1
ATOM 670 C CA . GLN A 1 84 ? 3.408 3.762 1.091 1.00 98.25 84 GLN A CA 1
ATOM 671 C C . GLN A 1 84 ? 3.292 2.328 0.573 1.00 98.25 84 GLN A C 1
ATOM 673 O O . GLN A 1 84 ? 4.247 1.819 -0.004 1.00 98.25 84 GLN A O 1
ATOM 678 N N . PHE A 1 85 ? 2.144 1.691 0.780 1.00 98.50 85 PHE A N 1
ATOM 679 C CA . PHE A 1 85 ? 1.875 0.341 0.319 1.00 98.50 85 PHE A CA 1
ATOM 680 C C . PHE A 1 85 ? 1.975 0.252 -1.204 1.00 98.50 85 PHE A C 1
ATOM 682 O O . PHE A 1 85 ? 2.737 -0.565 -1.699 1.00 98.50 85 PHE A O 1
ATOM 689 N N . MET A 1 86 ? 1.307 1.150 -1.935 1.00 98.00 86 MET A N 1
ATOM 690 C CA . MET A 1 86 ? 1.383 1.215 -3.398 1.00 98.00 86 MET A CA 1
ATOM 691 C C . MET A 1 86 ? 2.819 1.396 -3.905 1.00 98.00 86 MET A C 1
ATOM 693 O O . MET A 1 86 ? 3.234 0.768 -4.873 1.00 98.00 86 MET A O 1
ATOM 697 N N . GLN A 1 87 ? 3.601 2.242 -3.234 1.00 97.25 87 GLN A N 1
ATOM 698 C CA . GLN A 1 87 ? 5.010 2.434 -3.562 1.00 97.25 87 GLN A CA 1
ATOM 699 C C . GLN A 1 87 ? 5.843 1.162 -3.360 1.00 97.25 87 GLN A C 1
ATOM 701 O O . GLN A 1 87 ? 6.727 0.886 -4.168 1.00 97.25 87 GLN A O 1
ATOM 706 N N . ASP A 1 88 ? 5.620 0.443 -2.263 1.00 97.38 88 ASP A N 1
ATOM 707 C CA . ASP A 1 88 ? 6.364 -0.778 -1.968 1.00 97.38 88 ASP A CA 1
ATOM 708 C C . ASP A 1 88 ? 5.898 -1.935 -2.868 1.00 97.38 88 ASP A C 1
ATOM 710 O O . ASP A 1 88 ? 6.736 -2.699 -3.331 1.00 97.38 88 ASP A O 1
ATOM 714 N N . ALA A 1 89 ? 4.614 -1.982 -3.235 1.00 97.25 89 ALA A N 1
ATOM 715 C CA . ALA A 1 89 ? 4.072 -2.910 -4.225 1.00 97.25 89 ALA A CA 1
ATOM 716 C C . ALA A 1 89 ? 4.782 -2.778 -5.580 1.00 97.25 89 ALA A C 1
ATOM 718 O O . ALA A 1 89 ? 5.233 -3.780 -6.121 1.00 97.25 89 ALA A O 1
ATOM 719 N N . CYS A 1 90 ? 4.990 -1.552 -6.076 1.00 96.38 90 CYS A N 1
ATOM 720 C CA . CYS A 1 90 ? 5.745 -1.334 -7.315 1.00 96.38 90 CYS A CA 1
ATOM 721 C C . CYS A 1 90 ? 7.222 -1.745 -7.224 1.00 96.38 90 CYS A C 1
ATOM 723 O O . CYS A 1 90 ? 7.831 -1.955 -8.257 1.00 96.38 90 CYS A O 1
ATOM 725 N N . LYS A 1 91 ? 7.825 -1.811 -6.026 1.00 94.44 91 LYS A N 1
ATOM 726 C CA . LYS A 1 91 ? 9.203 -2.326 -5.858 1.00 94.44 91 LYS A CA 1
ATOM 727 C C . LYS A 1 91 ? 9.254 -3.847 -5.893 1.00 94.44 91 LYS A C 1
ATOM 729 O O . LYS A 1 91 ? 10.307 -4.404 -6.186 1.00 94.44 91 LYS A O 1
ATOM 734 N N . THR A 1 92 ? 8.158 -4.490 -5.507 1.00 95.38 92 THR A N 1
ATOM 735 C CA . THR A 1 92 ? 8.014 -5.944 -5.518 1.00 95.38 92 THR A CA 1
ATOM 736 C C . THR A 1 92 ? 7.634 -6.441 -6.909 1.00 95.38 92 THR A C 1
ATOM 738 O O . THR A 1 92 ? 8.190 -7.434 -7.365 1.00 95.38 92 THR A O 1
ATOM 741 N N . ASP A 1 93 ? 6.734 -5.732 -7.589 1.00 94.75 93 ASP A N 1
ATOM 742 C CA . ASP A 1 93 ? 6.325 -6.000 -8.964 1.00 94.75 93 ASP A CA 1
ATOM 743 C C . ASP A 1 93 ? 6.249 -4.690 -9.762 1.00 94.75 93 ASP A C 1
ATOM 745 O O . ASP A 1 93 ? 5.296 -3.908 -9.663 1.00 94.75 93 ASP A O 1
ATOM 749 N N . ASP A 1 94 ? 7.272 -4.472 -10.588 1.00 93.00 94 ASP A N 1
ATOM 750 C CA . ASP A 1 94 ? 7.410 -3.310 -11.467 1.00 93.00 94 ASP A CA 1
ATOM 751 C C . ASP A 1 94 ? 6.235 -3.175 -12.462 1.00 93.00 94 ASP A C 1
ATOM 753 O O . ASP A 1 94 ? 5.919 -2.067 -12.914 1.00 93.00 94 ASP A O 1
ATOM 757 N N . GLY A 1 95 ? 5.546 -4.277 -12.792 1.00 92.12 95 GLY A N 1
ATOM 758 C CA . GLY A 1 95 ? 4.379 -4.287 -13.678 1.00 92.12 95 GLY A CA 1
ATOM 759 C C . GLY A 1 95 ? 3.186 -3.511 -13.115 1.00 92.12 95 GLY A C 1
ATOM 760 O O . GLY A 1 95 ? 2.373 -2.969 -13.872 1.00 92.12 95 GLY A O 1
ATOM 761 N N . LEU A 1 96 ? 3.119 -3.360 -11.789 1.00 95.31 96 LEU A N 1
ATOM 762 C CA . LEU A 1 96 ? 2.051 -2.628 -11.106 1.00 95.31 96 LEU A CA 1
ATOM 763 C C . LEU A 1 96 ? 2.148 -1.112 -11.285 1.00 95.31 96 LEU A C 1
ATOM 765 O O . LEU A 1 96 ? 1.169 -0.402 -11.041 1.00 95.31 96 LEU A O 1
ATOM 769 N N . LEU A 1 97 ? 3.289 -0.595 -11.751 1.00 94.19 97 LEU A N 1
ATOM 770 C CA . LEU A 1 97 ? 3.531 0.841 -11.875 1.00 94.19 97 LEU A CA 1
ATOM 771 C C . LEU A 1 97 ? 2.459 1.533 -12.730 1.00 94.19 97 LEU A C 1
ATOM 773 O O . LEU A 1 97 ? 1.938 2.580 -12.343 1.00 94.19 97 LEU A O 1
ATOM 777 N N . VAL A 1 98 ? 2.056 0.921 -13.847 1.00 92.81 98 VAL A N 1
ATOM 778 C CA . VAL A 1 98 ? 1.029 1.476 -14.749 1.00 92.81 98 VAL A CA 1
ATOM 779 C C . VAL A 1 98 ? -0.338 1.587 -14.060 1.00 92.81 98 VAL A C 1
ATOM 781 O O . VAL A 1 98 ? -1.085 2.529 -14.324 1.00 92.81 98 VAL A O 1
ATOM 784 N N . ARG A 1 99 ? -0.651 0.666 -13.142 1.00 94.19 99 ARG A N 1
ATOM 785 C CA . ARG A 1 99 ? -1.907 0.641 -12.378 1.00 94.19 99 ARG A CA 1
ATOM 786 C C . ARG A 1 99 ? -1.875 1.589 -11.178 1.00 94.19 99 ARG A C 1
ATOM 788 O O . ARG A 1 99 ? -2.879 2.230 -10.885 1.00 94.19 99 ARG A O 1
ATOM 795 N N . VAL A 1 100 ? -0.728 1.719 -10.514 1.00 95.06 100 VAL A N 1
ATOM 796 C CA . VAL A 1 100 ? -0.554 2.540 -9.304 1.00 95.06 100 VAL A CA 1
ATOM 797 C C . VAL A 1 100 ? -0.497 4.042 -9.604 1.00 95.06 100 VAL A C 1
ATOM 799 O O . VAL A 1 100 ? -1.015 4.841 -8.822 1.00 95.06 100 VAL A O 1
ATOM 802 N N . ILE A 1 101 ? 0.097 4.462 -10.726 1.00 95.12 101 ILE A N 1
ATOM 803 C CA . ILE A 1 101 ? 0.266 5.891 -11.050 1.00 95.12 101 ILE A CA 1
ATOM 804 C C . ILE A 1 101 ? -1.067 6.668 -11.094 1.00 95.12 101 ILE A C 1
ATOM 806 O O . ILE A 1 101 ? -1.136 7.736 -10.473 1.00 95.12 101 ILE A O 1
ATOM 810 N N . PRO A 1 102 ? -2.142 6.179 -11.746 1.00 95.88 102 PRO A N 1
ATOM 811 C CA . PRO A 1 102 ? -3.448 6.839 -11.690 1.00 95.88 102 PRO A CA 1
ATOM 812 C C . PRO A 1 102 ? -4.017 6.944 -10.267 1.00 95.88 102 PRO A C 1
ATOM 814 O O . PRO A 1 102 ? -4.572 7.981 -9.909 1.00 95.88 102 PRO A O 1
ATOM 817 N N . MET A 1 103 ? -3.823 5.918 -9.431 1.00 95.56 103 MET A N 1
ATOM 818 C CA . MET A 1 103 ? -4.322 5.898 -8.047 1.00 95.56 103 MET A CA 1
ATOM 819 C C . MET A 1 103 ? -3.598 6.928 -7.174 1.00 95.56 103 MET A C 1
ATOM 821 O O . MET A 1 103 ? -4.226 7.692 -6.446 1.00 95.56 103 MET A O 1
ATOM 825 N N . LEU A 1 104 ? -2.274 7.039 -7.306 1.00 96.69 104 LEU A N 1
ATOM 826 C CA . LEU A 1 104 ? -1.508 8.100 -6.648 1.00 96.69 104 LEU A CA 1
ATOM 827 C C . LEU A 1 104 ? -1.872 9.492 -7.172 1.00 96.69 104 LEU A C 1
ATOM 829 O O . LEU A 1 104 ? -1.873 10.448 -6.398 1.00 96.69 104 LEU A O 1
ATOM 833 N N . SER A 1 105 ? -2.194 9.609 -8.463 1.00 96.12 105 SER A N 1
ATOM 834 C CA . SER A 1 105 ? -2.611 10.881 -9.061 1.00 96.12 105 SER A CA 1
ATOM 835 C C . SER A 1 105 ? -3.924 11.359 -8.455 1.00 96.12 105 SER A C 1
ATOM 837 O O . SER A 1 105 ? -4.036 12.532 -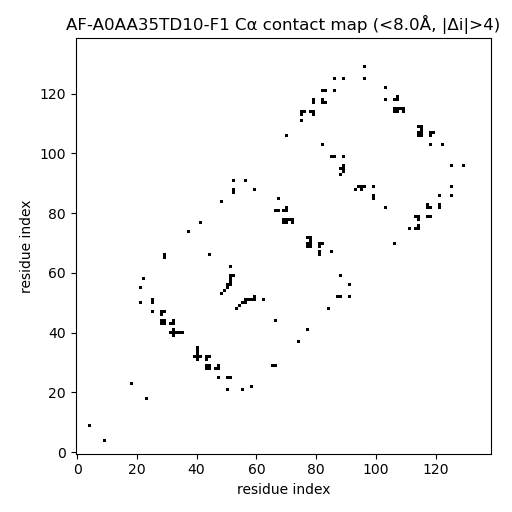8.132 1.00 96.12 105 SER A O 1
ATOM 839 N N . TYR A 1 106 ? -4.871 10.455 -8.196 1.00 95.75 106 TYR A N 1
ATOM 840 C CA . TYR A 1 106 ? -6.083 10.775 -7.438 1.00 95.75 106 TYR A CA 1
ATOM 841 C C . TYR A 1 106 ? -5.761 11.299 -6.025 1.00 95.75 106 TYR A C 1
ATOM 843 O O . TYR A 1 106 ? -6.314 12.301 -5.581 1.00 95.75 106 TYR A O 1
ATOM 851 N N . MET A 1 107 ? -4.805 10.679 -5.326 1.00 97.31 107 MET A N 1
ATOM 852 C CA . MET A 1 107 ? -4.436 11.081 -3.960 1.00 97.31 107 MET A CA 1
ATOM 853 C C . MET A 1 107 ? -3.640 12.396 -3.871 1.00 97.31 107 MET A C 1
ATOM 855 O O . MET A 1 107 ? -3.434 12.907 -2.767 1.00 97.31 107 MET A O 1
ATOM 859 N N . ILE A 1 108 ? -3.179 12.975 -4.987 1.00 96.31 108 ILE A N 1
ATOM 860 C CA . ILE A 1 108 ? -2.491 14.280 -4.968 1.00 96.31 108 ILE A CA 1
ATOM 861 C C . ILE A 1 108 ? -3.443 15.427 -4.600 1.00 96.31 108 ILE A C 1
ATOM 863 O O . ILE A 1 108 ? -2.996 16.463 -4.110 1.00 96.31 108 ILE A O 1
ATOM 867 N N . GLU A 1 109 ? -4.746 15.218 -4.801 1.00 96.25 109 GLU A N 1
ATOM 868 C CA . GLU A 1 109 ? -5.820 16.169 -4.505 1.00 96.25 109 GLU A CA 1
ATOM 869 C C . GLU A 1 109 ? -6.346 16.036 -3.062 1.00 96.25 109 GLU A C 1
ATOM 871 O O . GLU A 1 109 ? -7.359 16.638 -2.704 1.00 96.25 109 GLU A O 1
ATOM 876 N N . ASP A 1 110 ? -5.670 15.257 -2.205 1.00 98.06 110 ASP A N 1
ATOM 877 C CA . ASP A 1 110 ? -6.084 15.061 -0.814 1.00 98.06 110 ASP A CA 1
ATOM 878 C C . ASP A 1 110 ? -6.136 16.386 -0.038 1.00 98.06 110 ASP A C 1
ATOM 880 O O . ASP A 1 110 ? -5.211 17.202 -0.066 1.00 98.06 110 ASP A O 1
ATOM 884 N N . LEU A 1 111 ? -7.204 16.569 0.743 1.00 96.81 111 LEU A N 1
ATOM 885 C CA . LEU A 1 111 ? -7.396 17.756 1.582 1.00 96.81 111 LEU A CA 1
ATOM 886 C C . LEU A 1 111 ? -6.304 17.902 2.656 1.00 96.81 111 LEU A C 1
ATOM 888 O O . LEU A 1 111 ? -6.040 19.002 3.147 1.00 96.81 111 LEU A O 1
ATOM 892 N N . ASN A 1 112 ? -5.670 16.800 3.062 1.00 98.06 112 ASN A N 1
ATOM 893 C CA . ASN A 1 112 ? -4.613 16.801 4.056 1.00 98.06 112 ASN A CA 1
ATOM 894 C C . ASN A 1 112 ? -3.230 16.920 3.399 1.00 98.06 112 ASN A C 1
ATOM 896 O O . ASN A 1 112 ? -2.706 15.977 2.806 1.00 98.06 112 ASN A O 1
ATOM 900 N N . SER A 1 113 ? -2.564 18.053 3.629 1.00 97.56 113 SER A N 1
ATOM 901 C CA . SER A 1 113 ? -1.226 18.321 3.078 1.00 97.56 113 SER A CA 1
ATOM 902 C C . SER A 1 113 ? -0.153 17.281 3.440 1.00 97.56 113 SER A C 1
ATOM 904 O O . SER A 1 113 ? 0.818 17.127 2.699 1.00 97.56 113 SER A O 1
ATOM 906 N N . SER A 1 114 ? -0.289 16.554 4.556 1.00 98.12 114 SER A N 1
ATOM 907 C CA . SER A 1 114 ? 0.659 15.488 4.911 1.00 98.12 114 SER A CA 1
ATOM 908 C C . SER A 1 114 ? 0.520 14.259 4.009 1.00 98.12 114 SER A C 1
ATOM 910 O O . SER A 1 114 ? 1.530 13.626 3.700 1.00 98.12 114 SER A O 1
ATOM 912 N N . VAL A 1 115 ? -0.695 13.966 3.532 1.00 98.50 115 VAL A N 1
ATOM 913 C CA . VAL A 1 115 ? -0.953 12.913 2.541 1.00 98.50 115 VAL A CA 1
ATOM 914 C C . VAL A 1 115 ? -0.367 13.337 1.198 1.00 98.50 115 VAL A C 1
ATOM 916 O O . VAL A 1 115 ? 0.446 12.605 0.641 1.00 98.50 115 VAL A O 1
ATOM 919 N N . VAL A 1 116 ? -0.640 14.567 0.746 1.00 98.50 116 VAL A N 1
ATOM 920 C CA . VAL A 1 116 ? -0.084 15.108 -0.511 1.00 98.50 116 VAL A CA 1
ATOM 921 C C . VAL A 1 116 ? 1.450 15.067 -0.522 1.00 98.50 116 VAL A C 1
ATOM 923 O O . VAL A 1 116 ? 2.060 14.609 -1.485 1.00 98.50 116 VAL A O 1
ATOM 926 N N . LYS A 1 117 ? 2.113 15.461 0.576 1.00 98.44 117 LYS A N 1
ATOM 927 C CA . LYS A 1 117 ? 3.582 15.351 0.708 1.00 98.44 117 LYS A CA 1
ATOM 928 C C . LYS A 1 117 ? 4.075 13.905 0.591 1.00 98.44 117 LYS A C 1
ATOM 930 O O . LYS A 1 117 ? 5.128 13.653 -0.004 1.00 98.44 117 LYS A O 1
ATOM 935 N N . ARG A 1 118 ? 3.325 12.947 1.147 1.00 98.38 118 ARG A N 1
ATOM 936 C CA . ARG A 1 118 ? 3.649 11.519 1.048 1.00 98.38 118 ARG A CA 1
ATOM 937 C C . ARG A 1 118 ? 3.494 11.003 -0.383 1.00 98.38 118 ARG A C 1
ATOM 939 O O . ARG A 1 118 ? 4.363 10.246 -0.819 1.00 98.38 118 ARG A O 1
ATOM 946 N N . VAL A 1 119 ? 2.459 11.447 -1.099 1.00 98.44 119 VAL A N 1
ATOM 947 C CA . VAL A 1 119 ? 2.217 11.154 -2.525 1.00 98.44 119 VAL A CA 1
ATOM 948 C C . VAL A 1 119 ? 3.346 11.707 -3.391 1.00 98.44 119 VAL A C 1
ATOM 950 O O . VAL A 1 119 ? 3.930 10.964 -4.171 1.00 98.44 119 VAL A O 1
ATOM 953 N N . MET A 1 120 ? 3.753 12.964 -3.186 1.00 97.94 120 MET A N 1
ATOM 954 C CA . MET A 1 120 ? 4.891 13.567 -3.898 1.00 97.94 120 MET A CA 1
ATOM 955 C C . MET A 1 120 ? 6.188 12.773 -3.696 1.00 97.94 120 MET A C 1
ATOM 957 O O . MET A 1 120 ? 6.936 12.523 -4.639 1.00 97.94 120 MET A O 1
ATOM 961 N N . THR A 1 121 ? 6.435 12.322 -2.463 1.00 97.56 121 THR A N 1
ATOM 962 C CA . THR A 1 121 ? 7.598 11.480 -2.146 1.00 97.56 121 THR A CA 1
ATOM 963 C C . THR A 1 121 ? 7.507 10.114 -2.836 1.00 97.56 121 THR A C 1
ATOM 965 O O . THR A 1 121 ? 8.525 9.586 -3.285 1.00 97.56 121 THR A O 1
ATOM 968 N N . ALA A 1 122 ? 6.304 9.539 -2.942 1.00 97.75 122 ALA A N 1
ATOM 969 C CA . ALA A 1 122 ? 6.081 8.303 -3.686 1.00 97.75 122 ALA A CA 1
ATOM 970 C C . ALA A 1 122 ? 6.365 8.495 -5.182 1.00 97.75 122 ALA A C 1
ATOM 972 O O . ALA A 1 122 ? 7.166 7.744 -5.734 1.00 97.75 122 ALA A O 1
ATOM 973 N N . PHE A 1 123 ? 5.821 9.547 -5.803 1.00 97.50 123 PHE A N 1
ATOM 974 C CA . PHE A 1 123 ? 6.089 9.881 -7.204 1.00 97.50 123 PHE A CA 1
ATOM 975 C C . PHE A 1 123 ? 7.576 10.062 -7.498 1.00 97.50 123 PHE A C 1
ATOM 977 O O . PHE A 1 123 ? 8.060 9.530 -8.490 1.00 97.50 123 PHE A O 1
ATOM 984 N N . MET A 1 124 ? 8.320 10.755 -6.630 1.00 95.81 124 MET A N 1
ATOM 985 C CA . MET A 1 124 ? 9.759 10.948 -6.825 1.00 95.81 124 MET A CA 1
ATOM 986 C C . MET A 1 124 ? 10.516 9.613 -6.898 1.00 95.81 124 MET A C 1
ATOM 988 O O . MET A 1 124 ? 11.379 9.438 -7.756 1.00 95.81 124 MET A O 1
ATOM 992 N N . GLN A 1 125 ? 10.189 8.657 -6.024 1.00 94.50 125 GLN A N 1
ATOM 993 C CA . GLN A 1 125 ? 10.838 7.342 -6.027 1.00 94.50 125 GLN A CA 1
ATOM 994 C C . GLN A 1 125 ? 10.381 6.476 -7.206 1.00 94.50 125 GLN A C 1
ATOM 996 O O . GLN A 1 125 ? 11.215 5.834 -7.840 1.00 94.50 125 GLN A O 1
ATOM 1001 N N . LEU A 1 126 ? 9.083 6.484 -7.527 1.00 95.69 126 LEU A N 1
ATOM 1002 C CA . LEU A 1 126 ? 8.543 5.722 -8.656 1.00 95.69 126 LEU A CA 1
ATOM 1003 C C . LEU A 1 126 ? 9.045 6.254 -10.002 1.00 95.69 126 LEU A C 1
ATOM 1005 O O . LEU A 1 126 ? 9.300 5.468 -10.905 1.00 95.69 126 LEU A O 1
ATOM 1009 N N . TYR A 1 127 ? 9.257 7.565 -10.133 1.00 95.12 127 TYR A N 1
ATOM 1010 C CA . TYR A 1 127 ? 9.869 8.158 -11.322 1.00 95.12 127 TYR A CA 1
ATOM 1011 C C . TYR A 1 127 ? 11.294 7.635 -11.545 1.00 95.12 127 TYR A C 1
ATOM 1013 O O . TYR A 1 127 ? 11.639 7.230 -12.653 1.00 95.12 127 TYR A O 1
ATOM 1021 N N . MET A 1 128 ? 12.112 7.602 -10.486 1.00 92.62 128 MET A N 1
ATOM 1022 C CA . MET A 1 128 ? 13.476 7.068 -10.570 1.00 92.62 128 MET A CA 1
ATOM 1023 C C . MET A 1 128 ? 13.480 5.584 -10.948 1.00 92.62 128 MET A C 1
ATOM 1025 O O . MET A 1 128 ? 14.262 5.170 -11.799 1.00 92.62 128 MET A O 1
ATOM 1029 N N . MET A 1 129 ? 12.579 4.797 -10.362 1.00 92.75 129 MET A N 1
ATOM 1030 C CA . MET A 1 129 ? 12.392 3.387 -10.704 1.00 92.75 129 MET A CA 1
ATOM 1031 C C . MET A 1 129 ? 11.978 3.202 -12.171 1.00 92.75 129 MET A C 1
ATOM 1033 O O . MET A 1 129 ? 12.651 2.482 -12.904 1.00 92.75 129 MET A O 1
ATOM 1037 N N . ALA A 1 130 ? 10.931 3.898 -12.626 1.00 93.12 130 ALA A N 1
ATOM 1038 C CA . ALA A 1 130 ? 10.453 3.829 -14.007 1.00 93.12 130 ALA A CA 1
ATOM 1039 C C . ALA A 1 130 ? 11.555 4.184 -15.016 1.00 93.12 130 ALA A C 1
ATOM 1041 O O . ALA A 1 130 ? 11.675 3.555 -16.068 1.00 93.12 130 ALA A O 1
ATOM 1042 N N . PHE A 1 131 ? 12.385 5.176 -14.685 1.00 93.12 131 PHE A N 1
ATOM 1043 C CA . PHE A 1 131 ? 13.537 5.546 -15.497 1.00 93.12 131 PHE A CA 1
ATOM 1044 C C . PHE A 1 131 ? 14.553 4.400 -15.613 1.00 93.12 131 PHE A C 1
ATOM 1046 O O . PHE A 1 131 ? 14.965 4.071 -16.724 1.00 93.12 131 PHE A O 1
ATOM 1053 N N . VAL A 1 132 ? 14.924 3.764 -14.497 1.00 91.50 132 VAL A N 1
ATOM 1054 C CA . VAL A 1 132 ? 15.863 2.628 -14.486 1.00 91.50 132 VAL A CA 1
ATOM 1055 C C . VAL A 1 132 ? 15.317 1.444 -15.284 1.00 91.50 132 VAL A C 1
ATOM 1057 O O . VAL A 1 132 ? 16.029 0.918 -16.137 1.00 91.50 132 VAL A O 1
ATOM 1060 N N . ILE A 1 133 ? 14.053 1.066 -15.073 1.00 89.56 133 ILE A N 1
ATOM 1061 C CA . ILE A 1 133 ? 13.403 -0.031 -15.807 1.00 89.56 133 ILE A CA 1
ATOM 1062 C C . ILE A 1 133 ? 13.435 0.245 -17.314 1.00 89.56 133 ILE A C 1
ATOM 1064 O O . ILE A 1 133 ? 13.876 -0.595 -18.091 1.00 89.56 133 ILE A O 1
ATOM 1068 N N . SER A 1 134 ? 13.050 1.457 -17.728 1.00 89.69 134 SER A N 1
ATOM 1069 C CA . SER A 1 134 ? 13.040 1.866 -19.138 1.00 89.69 134 SER A CA 1
ATOM 1070 C C . SER A 1 134 ? 14.422 1.800 -19.797 1.00 89.69 134 SER A C 1
ATOM 1072 O O . SER A 1 134 ? 14.521 1.513 -20.990 1.00 89.69 134 SER A O 1
ATOM 1074 N N . LEU A 1 135 ? 15.498 2.046 -19.042 1.00 90.25 135 LEU A N 1
ATOM 1075 C CA . LEU A 1 135 ? 16.864 1.872 -19.539 1.00 90.25 135 LEU A CA 1
A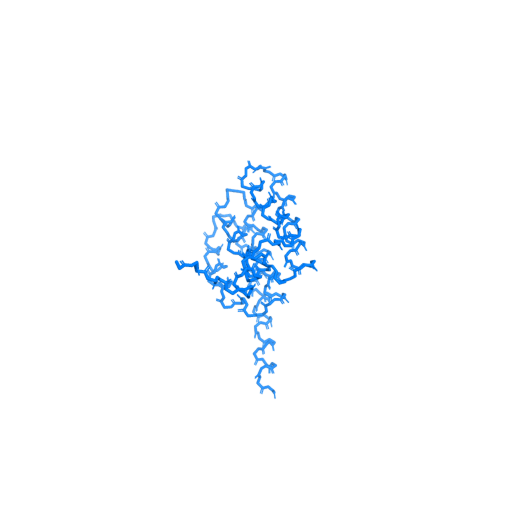TOM 1076 C C . LEU A 1 135 ? 17.235 0.395 -19.691 1.00 90.25 135 LEU A C 1
ATOM 1078 O O . LEU A 1 135 ? 17.818 0.030 -20.708 1.00 90.25 135 LEU A O 1
ATOM 1082 N N . LEU A 1 136 ? 16.891 -0.441 -18.709 1.00 87.75 136 LEU A N 1
ATOM 1083 C CA . LEU A 1 136 ? 17.213 -1.869 -18.725 1.00 87.75 136 LEU A CA 1
ATOM 1084 C C . LEU A 1 136 ? 16.442 -2.629 -19.809 1.00 87.75 136 LEU A C 1
ATOM 1086 O O . LEU A 1 136 ? 17.025 -3.471 -20.474 1.00 87.75 136 LEU A O 1
ATOM 1090 N N . SER A 1 137 ? 15.170 -2.299 -20.054 1.00 82.75 137 SER A N 1
ATOM 1091 C CA . SER A 1 137 ? 14.360 -2.948 -21.099 1.00 82.75 137 SER A CA 1
ATOM 1092 C C . SER A 1 137 ? 14.800 -2.627 -22.536 1.00 82.75 137 SER A C 1
ATOM 1094 O O . SER A 1 137 ? 14.250 -3.189 -23.480 1.00 82.75 137 SER A O 1
ATOM 1096 N N . ARG A 1 138 ? 15.735 -1.686 -22.727 1.00 67.44 138 ARG A N 1
ATOM 1097 C CA . ARG A 1 138 ? 16.271 -1.290 -24.042 1.00 67.44 138 ARG A CA 1
ATOM 1098 C C . ARG A 1 138 ? 17.620 -1.941 -24.376 1.00 67.44 138 ARG A C 1
ATOM 1100 O O . ARG A 1 138 ? 18.138 -1.671 -25.461 1.00 67.44 138 ARG A O 1
ATOM 1107 N N . VAL A 1 139 ? 18.184 -2.734 -23.464 1.00 52.28 139 VAL A N 1
ATOM 1108 C CA . VAL A 1 139 ? 19.444 -3.487 -23.622 1.00 52.28 139 VAL A CA 1
ATOM 1109 C C . VAL A 1 139 ? 19.122 -4.958 -23.832 1.00 52.28 139 VAL A C 1
ATOM 1111 O O . VAL A 1 139 ? 19.760 -5.556 -24.725 1.00 52.28 139 VAL A O 1
#

Radius of gyration: 19.36 Å; Cα contacts (8 Å, |Δi|>4): 100; chains: 1; bounding box: 48×64×40 Å

InterPro domains:
  IPR011989 Armadillo-like helical [G3DSA:1.25.10.10] (12-138)
  IPR016024 Armadillo-type fold [SSF48371] (20-128)
  IPR021850 Symplekin/Pta1 [PTHR15245] (20-132)

Organism: Geodia barretti (NCBI:txid519541)

Sequence (139 aa):
MANFVPLSEQQEADEATESKPTTQKVISLLNEAQLEQRQKKMDCLYQVKELVINKDPDLLDSFLDEVIAFQQDTSPEVRKFVVQFMQDACKTDDGLLVRVIPMLSYMIEDLNSSVVKRVMTAFMQLYMMAFVISLLSRV

Solvent-accessible surface area (backbone atoms only — not comparable to full-atom values): 7949 Å² total; per-residue (Å²): 134,82,84,81,76,58,72,69,68,62,56,64,65,67,71,75,73,74,68,52,73,64,58,54,48,42,53,53,33,53,58,48,31,73,75,45,63,74,67,61,20,50,54,28,51,53,50,39,46,46,42,27,65,72,72,42,52,86,44,31,80,81,45,44,64,71,52,51,60,41,56,76,46,90,49,62,68,52,28,37,45,34,48,51,47,54,50,50,47,31,74,75,38,66,80,44,42,78,67,44,53,62,56,47,58,61,44,54,72,44,90,49,65,70,36,23,54,48,34,55,55,39,49,58,53,51,52,54,49,54,52,51,51,60,56,59,79,73,110

Foldseek 3Di:
DDPPDDVVVVVVVVVPPPPPPLNVLLVVLLVVLVVDDDPSVVVSLVVNLCSCQPNPVVCCVVCLVSLLVQCPPPDLVSVLSNLVSLLSNCVRPVVCLVVSVVSLVVQCPDPDVVSVVSSVVSCVSNVVVVVVVVVVVVD

pLDDT: mean 88.81, std 16.87, range [38.5, 98.56]

Secondary structure (DSSP, 8-state):
------HHHHHTTTGGG---HHHHHHHHHHHHHHH--THHHHHHHHHHHIIIIII-GGGHHHHHHHHHGGGG-S-HHHHHHHHHHHHHHHHH-GGGHHHHHHHHHHHTT-SSHHHHHHHHHHHHHHHHHHHHHHHHTT-

Mean predicted aligned error: 7.97 Å

Nearest PDB structures (foldseek):
  3o2t-assembly1_A  TM=9.745E-01  e=2.952E-07  Homo sapiens
  4h3h-assembly1_A  TM=9.362E-01  e=3.618E-07  Homo sapiens
  3ods-assembly1_A  TM=9.735E-01  e=6.329E-07  Homo sapiens
  3gs3-assembly1_A-2  TM=9.588E-01  e=1.814E-05  Drosophila melanogaster
  8rc4-assembly1_a  TM=7.193E-01  e=3.362E-02  Homo sapiens